Protein AF-A0A0X3P8J5-F1 (afdb_monomer_lite)

Secondary structure (DSSP, 8-state):
-EE-----GGGTTSS-TTSSSGGGS--SEEE---S-EETT-TT-TTGGGS-TTPPPPEE--S-TTT--HHHHTTS-HHHHTTEE-TTTTS-HHHHHHHHHHTT-HHHHTSPPP-SSTTT-SS-HHHHHTTTS----EEEE-TTT--EEEEES-GGGT-

InterPro domains:
  IPR014729 Rossmann-like alpha/beta/alpha sandwich fold [G3DSA:3.40.50.620] (12-130)
  IPR046884 tRNA-specific 2-thiouridylase MnmA-like, central domain [PF20259] (125-156)

Organism: Schistocephalus solidus (NCBI:txid70667)

Structure (mmCIF, N/CA/C/O backbone):
data_AF-A0A0X3P8J5-F1
#
_entry.id   AF-A0A0X3P8J5-F1
#
loop_
_atom_site.group_PDB
_atom_site.id
_atom_site.type_symbol
_atom_site.label_atom_id
_atom_site.label_alt_id
_atom_site.label_comp_id
_atom_site.label_asym_id
_atom_site.label_entity_id
_atom_site.label_seq_id
_atom_site.pdbx_PDB_ins_code
_atom_site.Cartn_x
_atom_site.Cartn_y
_atom_site.Cartn_z
_atom_site.occupancy
_atom_site.B_iso_or_equiv
_atom_site.auth_seq_id
_atom_site.auth_comp_id
_atom_site.auth_asym_id
_atom_site.auth_atom_id
_atom_site.pdbx_PDB_model_num
ATOM 1 N N . MET A 1 1 ? 0.939 -8.318 -10.910 1.00 46.59 1 MET A N 1
ATOM 2 C CA . MET A 1 1 ? 1.234 -9.080 -12.146 1.00 46.59 1 MET A CA 1
ATOM 3 C C . MET A 1 1 ? 2.576 -9.757 -11.948 1.00 46.59 1 MET A C 1
ATOM 5 O O . MET A 1 1 ? 3.470 -9.123 -11.399 1.00 46.59 1 MET A O 1
ATOM 9 N N . LEU A 1 2 ? 2.693 -11.029 -12.316 1.00 48.66 2 LEU A N 1
ATOM 10 C CA . LEU A 1 2 ? 3.964 -11.757 -12.292 1.00 48.66 2 LEU A CA 1
ATOM 11 C C . LEU A 1 2 ? 4.760 -11.357 -13.534 1.00 48.66 2 LEU A C 1
ATOM 13 O O . LEU A 1 2 ? 4.178 -11.268 -14.616 1.00 48.66 2 LEU A O 1
ATOM 17 N N . ALA A 1 3 ? 6.049 -11.072 -13.377 1.00 47.12 3 ALA A N 1
ATOM 18 C CA . ALA A 1 3 ? 6.913 -10.688 -14.483 1.00 47.12 3 ALA A CA 1
ATOM 19 C C . ALA A 1 3 ? 7.975 -11.773 -14.686 1.00 47.12 3 ALA A C 1
ATOM 21 O O . ALA A 1 3 ? 8.777 -12.037 -13.792 1.00 47.12 3 ALA A O 1
ATOM 22 N N . LYS A 1 4 ? 7.983 -12.387 -15.874 1.00 43.72 4 LYS A N 1
ATOM 23 C CA . LYS A 1 4 ? 9.156 -13.094 -16.392 1.00 43.72 4 LYS A CA 1
ATOM 24 C C . LYS A 1 4 ? 10.069 -12.043 -17.004 1.00 43.72 4 LYS A C 1
ATOM 26 O O . LYS A 1 4 ? 9.902 -11.667 -18.162 1.00 43.72 4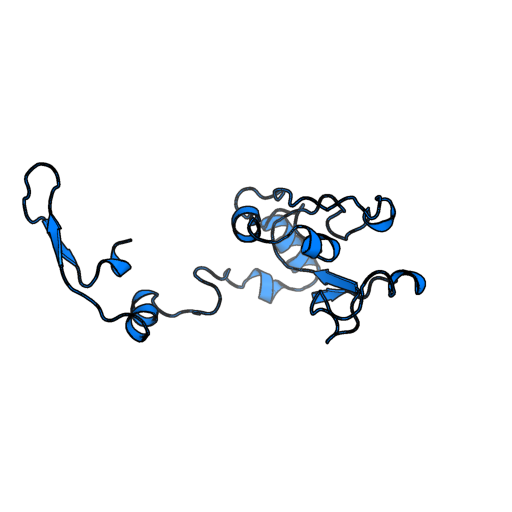 LYS A O 1
ATOM 31 N N . THR A 1 5 ? 10.976 -11.492 -16.215 1.00 43.75 5 THR A N 1
ATOM 32 C CA . THR A 1 5 ? 12.134 -10.800 -16.778 1.00 43.75 5 THR A CA 1
ATOM 33 C C . THR A 1 5 ? 13.095 -11.871 -17.270 1.00 43.75 5 THR A C 1
ATOM 35 O O . THR A 1 5 ? 13.254 -12.887 -16.612 1.00 43.75 5 THR A O 1
ATOM 38 N N . THR A 1 6 ? 13.714 -11.691 -18.436 1.00 42.75 6 THR A N 1
ATOM 39 C CA . THR A 1 6 ? 14.709 -12.627 -18.980 1.00 42.75 6 THR A CA 1
ATOM 40 C C . THR A 1 6 ? 15.948 -12.645 -18.080 1.00 42.75 6 THR A C 1
ATOM 42 O O . THR A 1 6 ? 16.961 -12.011 -18.374 1.00 42.75 6 T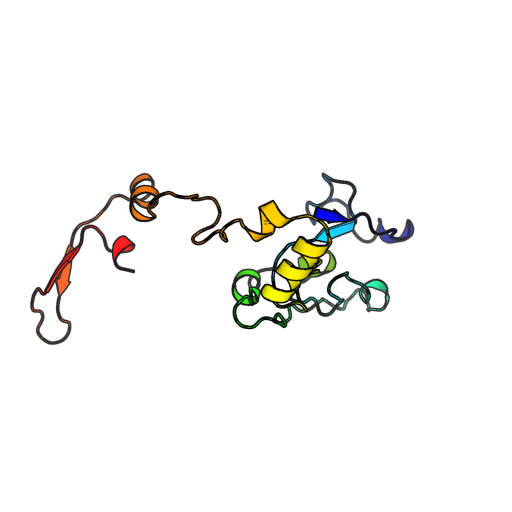HR A O 1
ATOM 45 N N . LEU A 1 7 ? 15.862 -13.305 -16.928 1.00 46.41 7 LEU A N 1
ATOM 46 C CA . LEU A 1 7 ? 17.006 -13.572 -16.083 1.00 46.41 7 LEU A CA 1
ATOM 47 C C . LEU A 1 7 ? 17.781 -14.734 -16.681 1.00 46.41 7 LEU A C 1
ATOM 49 O O . LEU A 1 7 ? 17.217 -15.713 -17.172 1.00 46.41 7 LEU A O 1
ATOM 53 N N . LYS A 1 8 ? 19.104 -14.589 -16.679 1.00 45.03 8 LYS A N 1
ATOM 54 C CA . LYS A 1 8 ? 20.006 -15.605 -17.206 1.00 45.03 8 LYS A CA 1
ATOM 55 C C . LYS A 1 8 ? 19.822 -16.928 -16.437 1.00 45.03 8 LYS A C 1
ATOM 57 O O . LYS A 1 8 ? 19.606 -16.880 -15.225 1.00 45.03 8 LYS A O 1
ATOM 62 N N . PRO A 1 9 ? 19.943 -18.097 -17.096 1.00 46.34 9 PRO A N 1
ATOM 63 C CA . PRO A 1 9 ? 19.710 -19.416 -16.488 1.00 46.34 9 PRO A CA 1
ATOM 64 C C . PRO A 1 9 ? 20.507 -19.672 -15.199 1.00 46.34 9 PRO A C 1
ATOM 66 O O . PRO A 1 9 ? 20.006 -20.304 -14.275 1.00 46.34 9 PRO A O 1
ATOM 69 N N . GLU A 1 10 ? 21.714 -19.118 -15.115 1.00 42.62 10 GLU A N 1
ATOM 70 C CA . GLU A 1 10 ? 22.617 -19.156 -13.956 1.00 42.62 10 GLU A CA 1
ATOM 71 C C . GLU A 1 10 ? 22.095 -18.454 -12.686 1.00 42.62 10 GLU A C 1
ATOM 73 O O . GLU A 1 10 ? 22.658 -18.633 -11.613 1.00 42.62 10 GLU A O 1
ATOM 78 N N . LEU A 1 11 ? 20.999 -17.691 -12.771 1.00 47.66 11 LEU A N 1
ATOM 79 C CA . LEU A 1 11 ? 20.390 -16.994 -11.630 1.00 47.66 11 LEU A CA 1
ATOM 80 C C . LEU A 1 11 ? 19.205 -17.749 -11.010 1.00 47.66 11 LEU A C 1
ATOM 82 O O . LEU A 1 11 ? 18.723 -17.349 -9.951 1.00 47.66 11 LEU A O 1
ATOM 86 N N . ARG A 1 12 ? 18.760 -18.857 -11.622 1.00 48.53 12 ARG A N 1
ATOM 87 C CA . ARG A 1 12 ? 17.724 -19.739 -11.052 1.00 48.53 12 ARG A CA 1
ATOM 88 C C . ARG A 1 12 ? 18.205 -20.497 -9.812 1.00 48.53 12 ARG A C 1
ATOM 90 O O . ARG A 1 12 ? 17.381 -20.883 -8.997 1.00 48.53 12 ARG A O 1
ATOM 97 N N . SER A 1 13 ? 19.516 -20.691 -9.654 1.00 40.12 13 SER A N 1
ATOM 98 C CA . SER A 1 13 ? 20.110 -21.447 -8.541 1.00 40.12 13 SER A CA 1
ATOM 99 C C . SER A 1 13 ? 20.365 -20.625 -7.275 1.00 40.12 13 SER A C 1
ATOM 101 O O . SER A 1 13 ? 20.637 -21.208 -6.231 1.00 40.12 13 SER A O 1
ATOM 103 N N . VAL A 1 14 ? 20.298 -19.289 -7.349 1.00 47.75 14 VAL A N 1
ATOM 104 C CA . VAL A 1 14 ? 20.517 -18.390 -6.193 1.00 47.75 14 VAL A CA 1
ATOM 105 C C . VAL A 1 14 ? 19.321 -18.421 -5.238 1.00 47.75 14 VAL A C 1
ATOM 107 O O . VAL A 1 14 ? 19.446 -18.219 -4.032 1.00 47.75 14 VAL A O 1
ATOM 110 N N . PHE A 1 15 ? 18.152 -18.772 -5.766 1.00 49.28 15 PHE A N 1
ATOM 111 C CA . PHE A 1 15 ? 17.016 -19.159 -4.959 1.00 49.28 15 PHE A CA 1
ATOM 112 C C . PHE A 1 15 ? 17.040 -20.678 -4.819 1.00 49.28 15 PHE A C 1
ATOM 114 O O . PHE A 1 15 ? 16.646 -21.395 -5.735 1.00 49.28 15 PHE A O 1
ATOM 121 N N . SER A 1 16 ? 17.454 -21.180 -3.649 1.00 41.78 16 SER A N 1
ATOM 122 C CA . SER A 1 16 ? 16.872 -22.435 -3.170 1.00 41.78 16 SER A CA 1
ATOM 123 C C . SER A 1 16 ? 15.362 -22.256 -3.300 1.00 41.78 16 SER A C 1
ATOM 125 O O . SER A 1 16 ? 14.768 -21.357 -2.691 1.00 41.78 16 SER A O 1
ATOM 127 N N . SER A 1 17 ? 14.795 -23.054 -4.192 1.00 47.16 17 SER A N 1
ATOM 128 C CA . SER A 1 17 ? 13.456 -22.992 -4.772 1.00 47.16 17 SER A CA 1
ATOM 129 C C . SER A 1 17 ? 12.307 -23.058 -3.755 1.00 47.16 17 SER A C 1
ATOM 131 O O . SER A 1 17 ? 11.143 -23.097 -4.134 1.00 47.16 17 SER A O 1
ATOM 133 N N . ASP A 1 18 ? 12.592 -23.016 -2.456 1.00 47.41 18 ASP A N 1
ATOM 134 C CA . ASP A 1 18 ? 11.629 -23.374 -1.420 1.00 47.41 18 ASP A CA 1
ATOM 135 C C . ASP A 1 18 ? 11.339 -22.226 -0.430 1.00 47.41 18 ASP A C 1
ATOM 137 O O . ASP A 1 18 ? 10.393 -22.312 0.348 1.00 47.41 18 ASP A O 1
ATOM 141 N N . SER A 1 19 ? 12.090 -21.111 -0.454 1.00 50.78 19 SER A N 1
ATOM 142 C CA . SER A 1 19 ? 12.050 -20.110 0.640 1.00 50.78 19 SER A CA 1
ATOM 143 C C . SER A 1 19 ? 11.202 -18.845 0.409 1.00 50.78 19 SER A C 1
ATOM 145 O O . SER A 1 19 ? 10.960 -18.096 1.360 1.00 50.78 19 SER A O 1
ATOM 147 N N . LEU A 1 20 ? 10.739 -18.582 -0.821 1.00 52.97 20 LEU A N 1
ATOM 148 C CA . LEU A 1 20 ? 10.066 -17.318 -1.191 1.00 52.97 20 LEU A CA 1
ATOM 149 C C . LEU A 1 20 ? 8.629 -17.478 -1.716 1.00 52.97 20 LEU A C 1
ATOM 151 O O . LEU A 1 20 ? 7.991 -16.477 -2.031 1.00 52.97 20 LEU A O 1
ATOM 155 N N . GLY A 1 21 ? 8.097 -18.702 -1.820 1.00 52.09 21 GLY A N 1
ATOM 156 C CA . GLY A 1 21 ? 6.697 -18.963 -2.207 1.00 52.09 21 GLY A CA 1
ATOM 157 C C . GLY A 1 21 ? 6.307 -18.588 -3.647 1.00 52.09 21 GLY A C 1
ATOM 158 O O . GLY A 1 21 ? 5.193 -18.881 -4.076 1.00 52.09 21 GLY A O 1
ATOM 159 N N . ILE A 1 22 ? 7.216 -17.985 -4.420 1.00 55.97 22 ILE A N 1
ATOM 160 C CA . ILE A 1 22 ? 7.015 -17.645 -5.837 1.00 55.97 22 ILE A CA 1
ATOM 161 C C . ILE A 1 22 ? 6.983 -18.910 -6.712 1.00 55.97 22 ILE A C 1
ATOM 163 O O . ILE A 1 22 ? 6.448 -18.883 -7.805 1.00 55.97 22 ILE A O 1
ATOM 167 N N . THR A 1 23 ? 7.438 -20.060 -6.221 1.00 51.28 23 THR A N 1
ATOM 168 C CA . THR A 1 23 ? 7.678 -21.268 -7.027 1.00 51.28 23 THR A CA 1
ATOM 169 C C . THR A 1 23 ? 6.451 -22.009 -7.541 1.00 51.28 23 THR A C 1
ATOM 171 O O . THR A 1 23 ? 6.584 -22.849 -8.427 1.00 51.28 23 THR A O 1
ATOM 174 N N . SER A 1 24 ? 5.247 -21.654 -7.083 1.00 59.25 24 SER A N 1
ATOM 175 C CA . SER A 1 24 ? 4.006 -22.133 -7.717 1.00 59.25 24 SER A CA 1
ATOM 176 C C . SER A 1 24 ? 3.770 -21.527 -9.108 1.00 59.25 24 SER A C 1
ATOM 178 O O . SER A 1 24 ? 2.976 -22.050 -9.889 1.00 59.25 24 SER A O 1
ATOM 180 N N . VAL A 1 25 ? 4.470 -20.439 -9.433 1.00 62.28 25 VAL A N 1
ATOM 181 C CA . VAL A 1 25 ? 4.394 -19.716 -10.699 1.00 62.28 25 VAL A CA 1
ATOM 182 C C . VAL A 1 25 ? 5.818 -19.450 -11.193 1.00 62.28 25 VAL A C 1
ATOM 184 O O . VAL A 1 25 ? 6.591 -18.798 -10.514 1.00 62.28 25 VAL A O 1
ATOM 187 N N . ASP A 1 26 ? 6.198 -19.964 -12.367 1.00 79.31 26 ASP A N 1
ATOM 188 C CA . ASP A 1 26 ? 7.541 -19.782 -12.962 1.00 79.31 26 ASP A CA 1
ATOM 189 C C . ASP A 1 26 ? 7.814 -18.290 -13.249 1.00 79.31 26 ASP A C 1
ATOM 191 O O . ASP A 1 26 ? 7.561 -17.795 -14.345 1.00 79.31 26 ASP A O 1
ATOM 195 N N . ALA A 1 27 ? 8.235 -17.541 -12.233 1.00 80.12 27 ALA A N 1
ATOM 196 C CA . ALA A 1 27 ? 8.431 -16.101 -12.253 1.00 80.12 27 ALA A CA 1
ATOM 197 C C . ALA A 1 27 ? 9.620 -15.722 -11.369 1.00 80.12 27 ALA A C 1
ATOM 199 O O . ALA A 1 27 ? 9.865 -16.331 -10.332 1.00 80.12 27 ALA A O 1
ATOM 200 N N . ASP A 1 28 ? 10.321 -14.666 -11.766 1.00 83.00 28 ASP A N 1
ATOM 201 C CA . ASP A 1 28 ? 11.525 -14.198 -11.078 1.00 83.00 28 ASP A CA 1
ATOM 202 C C . ASP A 1 28 ? 11.259 -13.011 -10.141 1.00 83.00 28 ASP A C 1
ATOM 204 O O . ASP A 1 28 ? 12.041 -12.706 -9.238 1.00 83.00 28 ASP A O 1
ATOM 208 N N . ALA A 1 29 ? 10.156 -12.303 -10.386 1.00 88.75 29 ALA A N 1
ATOM 209 C CA . ALA A 1 29 ? 9.743 -11.131 -9.636 1.00 88.75 29 ALA A CA 1
ATOM 210 C C . ALA A 1 29 ? 8.223 -10.944 -9.694 1.00 88.75 29 ALA A C 1
ATOM 212 O O . ALA A 1 29 ? 7.528 -11.424 -10.599 1.00 88.75 29 ALA A O 1
ATOM 213 N N . PHE A 1 30 ? 7.703 -10.175 -8.743 1.00 90.62 30 PHE A N 1
ATOM 214 C CA . PHE A 1 30 ? 6.310 -9.755 -8.726 1.00 90.62 30 PHE A CA 1
ATOM 215 C C . PHE A 1 30 ? 6.204 -8.232 -8.745 1.00 90.62 30 PHE A C 1
ATOM 217 O O . PHE A 1 30 ? 6.948 -7.520 -8.073 1.00 90.62 30 PHE A O 1
ATOM 224 N N . ALA A 1 31 ? 5.233 -7.726 -9.501 1.00 93.94 31 ALA A N 1
ATOM 225 C CA . ALA A 1 31 ? 4.904 -6.310 -9.540 1.00 93.94 31 ALA A CA 1
ATOM 226 C C . ALA A 1 31 ? 3.596 -6.035 -8.803 1.00 93.94 31 ALA A C 1
ATOM 228 O O . ALA A 1 31 ? 2.572 -6.694 -9.043 1.00 93.94 31 ALA A O 1
ATOM 229 N N . THR A 1 32 ? 3.627 -5.013 -7.950 1.00 94.19 32 THR A N 1
ATOM 230 C CA . THR A 1 32 ? 2.455 -4.520 -7.222 1.00 94.19 32 THR A CA 1
ATOM 231 C C . THR A 1 32 ? 2.123 -3.087 -7.626 1.00 94.19 32 THR A C 1
ATOM 233 O O . THR A 1 32 ? 2.977 -2.347 -8.107 1.00 94.19 32 THR A O 1
ATOM 236 N N . GLY A 1 33 ? 0.870 -2.685 -7.415 1.00 94.00 33 GLY A N 1
ATOM 237 C CA . GLY A 1 33 ? 0.433 -1.302 -7.609 1.00 94.00 33 GLY A CA 1
ATOM 238 C C . GLY A 1 33 ? 0.748 -0.386 -6.426 1.00 94.00 33 GLY A C 1
ATOM 239 O O . GLY A 1 33 ? 0.111 0.659 -6.320 1.00 94.00 33 GLY A O 1
ATOM 240 N N . HIS A 1 34 ? 1.646 -0.790 -5.517 1.00 95.94 34 HIS A N 1
ATOM 241 C CA . HIS A 1 34 ? 1.964 0.021 -4.351 1.00 95.94 34 HIS A CA 1
ATOM 242 C C . HIS A 1 34 ? 2.749 1.271 -4.745 1.00 95.94 34 HIS A C 1
ATOM 244 O O . HIS A 1 34 ? 3.712 1.213 -5.513 1.00 95.94 34 HIS A O 1
ATOM 250 N N . TYR A 1 35 ? 2.357 2.395 -4.159 1.00 97.19 35 TYR A N 1
ATOM 251 C CA . TYR A 1 35 ? 3.093 3.650 -4.204 1.00 97.19 35 TYR A CA 1
ATOM 252 C C . TYR A 1 35 ? 4.225 3.583 -3.176 1.00 97.19 35 TYR A C 1
ATOM 254 O O . TYR A 1 35 ? 4.107 4.033 -2.039 1.00 97.19 35 TYR A O 1
ATOM 262 N N . ALA A 1 36 ? 5.319 2.959 -3.591 1.00 98.06 36 ALA A N 1
ATOM 263 C CA . ALA A 1 36 ? 6.580 2.854 -2.870 1.00 98.06 36 ALA A CA 1
ATOM 264 C C . ALA A 1 36 ? 7.715 2.714 -3.888 1.00 98.06 36 ALA A C 1
ATOM 266 O O . ALA A 1 36 ? 7.467 2.475 -5.067 1.00 98.06 36 ALA A O 1
ATOM 267 N N . GLN A 1 37 ? 8.959 2.868 -3.460 1.00 98.12 37 GLN A N 1
ATOM 268 C CA . GLN A 1 37 ? 10.131 2.706 -4.313 1.00 98.12 37 GLN A CA 1
ATOM 269 C C . GLN A 1 37 ? 11.075 1.650 -3.739 1.00 98.12 37 GLN A C 1
ATOM 271 O O . GLN A 1 37 ? 11.092 1.385 -2.539 1.00 98.12 37 GLN A O 1
ATOM 276 N N . ASN A 1 38 ? 11.868 1.046 -4.617 1.00 97.44 38 ASN A N 1
ATOM 277 C CA . ASN A 1 38 ? 12.875 0.053 -4.255 1.00 97.44 38 ASN A CA 1
ATOM 278 C C . ASN A 1 38 ? 14.267 0.614 -4.575 1.00 97.44 38 ASN A C 1
ATOM 280 O O . ASN A 1 38 ? 14.487 1.134 -5.676 1.00 97.44 38 ASN A O 1
ATOM 284 N N . SER A 1 39 ? 15.220 0.525 -3.642 1.00 96.62 39 SER A N 1
ATOM 285 C CA . SER A 1 39 ? 16.586 1.024 -3.871 1.00 96.62 39 SER A CA 1
ATOM 286 C C . SER A 1 39 ? 17.317 0.292 -5.005 1.00 96.62 39 SER A C 1
ATOM 288 O O . SER A 1 39 ? 18.159 0.897 -5.677 1.00 96.62 39 SER A O 1
ATOM 290 N N . PHE A 1 40 ? 16.937 -0.951 -5.313 1.00 95.69 40 PHE A N 1
ATOM 291 C CA . PHE A 1 40 ? 17.415 -1.695 -6.486 1.00 95.69 40 PHE A CA 1
ATOM 292 C C . PHE A 1 40 ? 16.720 -1.294 -7.789 1.00 95.69 40 PHE A C 1
ATOM 294 O O . PHE A 1 40 ? 17.095 -1.769 -8.859 1.00 95.69 40 PHE A O 1
ATOM 301 N N . GLY A 1 41 ? 15.761 -0.374 -7.725 1.00 96.19 41 GLY A N 1
ATOM 302 C CA . GLY A 1 41 ? 15.021 0.120 -8.873 1.00 96.19 41 GLY A CA 1
ATOM 303 C C . GLY A 1 41 ? 13.578 -0.352 -8.889 1.00 96.19 41 GLY A C 1
ATOM 304 O O . GLY A 1 41 ? 13.262 -1.443 -8.420 1.00 96.19 41 GLY A O 1
ATOM 305 N N . ASN A 1 42 ? 12.687 0.467 -9.448 1.00 95.69 42 ASN A N 1
ATOM 306 C CA . ASN A 1 42 ? 11.253 0.157 -9.485 1.00 95.69 42 ASN A CA 1
ATOM 307 C C . ASN A 1 42 ? 10.935 -1.041 -10.387 1.00 95.69 42 ASN A C 1
ATOM 309 O O . ASN A 1 42 ? 9.883 -1.659 -10.218 1.00 95.69 42 ASN A O 1
ATOM 313 N N . PHE A 1 43 ? 11.861 -1.383 -11.288 1.00 95.12 43 PHE A N 1
ATOM 314 C CA . PHE A 1 43 ? 11.845 -2.583 -12.112 1.00 95.12 43 PHE A CA 1
ATOM 315 C C . PHE A 1 43 ? 13.051 -3.493 -11.820 1.00 95.12 43 PHE A C 1
ATOM 317 O O . PHE A 1 43 ? 13.412 -4.324 -12.650 1.00 95.12 43 PHE A O 1
ATOM 324 N N . LEU A 1 44 ? 13.668 -3.351 -10.639 1.00 93.75 44 LEU A N 1
ATOM 325 C CA . LEU A 1 44 ? 14.852 -4.101 -10.198 1.00 93.75 44 LEU A CA 1
ATOM 326 C C . LEU A 1 44 ? 16.073 -3.937 -11.120 1.00 93.75 44 LEU A C 1
ATOM 328 O O . LEU A 1 44 ? 16.962 -4.789 -11.143 1.00 93.75 44 LEU A O 1
ATOM 332 N N . GLU A 1 45 ? 16.148 -2.829 -11.860 1.00 92.62 45 GLU A N 1
ATOM 333 C CA . GLU A 1 45 ? 17.161 -2.603 -12.891 1.00 92.62 45 GLU A CA 1
ATOM 334 C C . GLU A 1 45 ? 18.608 -2.572 -12.360 1.00 92.62 45 GLU A C 1
ATOM 336 O O . GLU A 1 45 ? 19.543 -2.853 -13.103 1.00 92.62 45 GLU A O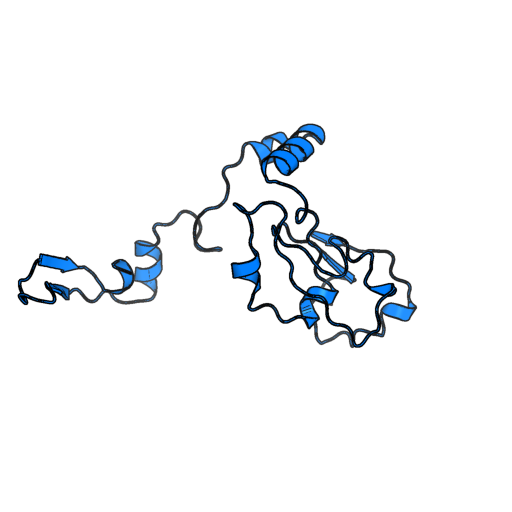 1
ATOM 341 N N . ARG A 1 46 ? 18.810 -2.284 -11.066 1.00 90.94 46 ARG A N 1
ATOM 342 C CA . ARG A 1 46 ? 20.132 -2.281 -10.413 1.00 90.94 46 ARG A CA 1
ATOM 343 C C . ARG A 1 46 ? 20.440 -3.568 -9.654 1.00 90.94 46 ARG A C 1
ATOM 345 O O . ARG A 1 46 ? 21.562 -3.709 -9.179 1.00 90.94 46 ARG A O 1
ATOM 352 N N . ARG A 1 47 ? 19.505 -4.516 -9.546 1.00 87.12 47 ARG A N 1
ATOM 353 C CA . ARG A 1 47 ? 19.666 -5.721 -8.711 1.00 87.12 47 ARG A CA 1
ATOM 354 C C . ARG A 1 47 ? 20.913 -6.532 -9.071 1.00 87.12 47 ARG A C 1
ATOM 356 O O . ARG A 1 47 ? 21.637 -6.948 -8.182 1.00 87.12 47 ARG A O 1
ATOM 363 N N . LEU A 1 48 ? 21.184 -6.721 -10.364 1.00 85.44 48 LEU A N 1
ATOM 364 C CA . LEU A 1 48 ? 22.319 -7.531 -10.838 1.00 85.44 48 LEU A CA 1
ATOM 365 C C . LEU A 1 48 ? 23.679 -6.833 -10.706 1.00 85.44 48 LEU A C 1
ATOM 367 O O . LEU A 1 48 ? 24.710 -7.491 -10.751 1.00 85.44 48 LEU A O 1
ATOM 371 N N . SER A 1 49 ? 23.688 -5.507 -10.561 1.00 88.31 49 SER A N 1
ATOM 372 C CA . SER A 1 49 ? 24.916 -4.722 -10.360 1.00 88.31 49 SER A CA 1
ATOM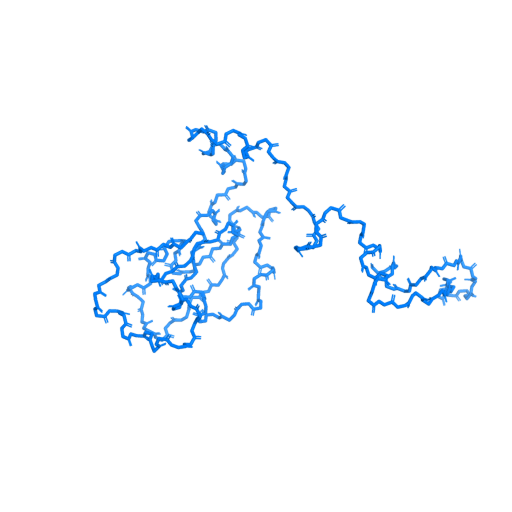 373 C C . SER A 1 49 ? 25.339 -4.610 -8.893 1.00 88.31 49 SER A C 1
ATOM 375 O O . SER A 1 49 ? 26.316 -3.931 -8.590 1.00 88.31 49 SER A O 1
ATOM 377 N N . ARG A 1 50 ? 24.574 -5.211 -7.976 1.00 85.12 50 ARG A N 1
ATOM 378 C CA . ARG A 1 50 ? 24.750 -5.074 -6.530 1.00 85.12 50 ARG A CA 1
ATOM 379 C C . ARG A 1 50 ? 25.406 -6.334 -5.962 1.00 85.12 50 ARG A C 1
ATOM 381 O O . ARG A 1 50 ? 25.155 -7.418 -6.490 1.00 85.12 50 ARG A O 1
ATOM 388 N N . PRO A 1 51 ? 26.229 -6.219 -4.907 1.00 88.31 51 PRO A N 1
ATOM 389 C CA . PRO A 1 51 ? 26.717 -7.384 -4.180 1.00 88.31 51 PRO A CA 1
ATOM 390 C C . PRO A 1 51 ? 25.544 -8.224 -3.674 1.00 88.31 51 PRO A C 1
ATOM 392 O O . PRO A 1 51 ? 24.538 -7.677 -3.231 1.00 88.31 51 PRO A O 1
ATOM 395 N N . GLU A 1 52 ? 25.692 -9.545 -3.676 1.00 80.88 52 GLU A N 1
ATOM 396 C CA . GLU A 1 52 ? 24.653 -10.471 -3.199 1.00 80.88 52 GLU A CA 1
ATOM 397 C C . GLU A 1 52 ? 24.299 -10.259 -1.714 1.00 80.88 52 GLU A C 1
ATOM 399 O O . GLU A 1 52 ? 23.174 -10.507 -1.287 1.00 80.88 52 GLU A O 1
ATOM 404 N N . SER A 1 53 ? 25.245 -9.736 -0.929 1.00 87.06 53 SER A N 1
ATOM 405 C CA . SER A 1 53 ? 25.043 -9.371 0.475 1.00 87.06 53 SER A CA 1
ATOM 406 C C . SER A 1 53 ? 24.256 -8.071 0.677 1.00 87.06 53 SER A C 1
ATOM 408 O O . SER A 1 53 ? 23.791 -7.813 1.789 1.00 87.06 53 SER A O 1
ATOM 410 N N . GLU A 1 54 ? 24.107 -7.236 -0.357 1.00 92.06 54 GLU A N 1
ATOM 411 C CA . GLU A 1 54 ? 23.376 -5.976 -0.251 1.00 92.06 54 GLU A CA 1
ATOM 412 C C . GLU A 1 54 ? 21.867 -6.245 -0.282 1.00 92.06 54 GLU A C 1
ATOM 414 O O . GLU A 1 54 ? 21.339 -6.885 -1.190 1.00 92.06 54 GLU A O 1
ATOM 419 N N . MET A 1 55 ? 21.153 -5.727 0.717 1.00 92.88 55 MET A N 1
ATOM 420 C CA . MET A 1 55 ? 19.699 -5.835 0.788 1.00 92.88 55 MET A CA 1
ATOM 421 C C . MET A 1 55 ? 19.046 -4.548 0.272 1.00 92.88 55 MET A C 1
ATOM 423 O O . MET A 1 55 ? 19.477 -3.451 0.637 1.00 92.88 55 MET A O 1
ATOM 427 N N . PRO A 1 56 ? 17.982 -4.648 -0.541 1.00 95.38 56 PRO A N 1
ATOM 428 C CA . PRO A 1 56 ? 17.252 -3.477 -0.995 1.00 95.38 56 PRO A CA 1
ATOM 429 C C . PRO A 1 56 ? 16.535 -2.778 0.162 1.00 95.38 56 PRO A C 1
ATOM 431 O O . PRO A 1 56 ? 16.045 -3.406 1.103 1.00 95.38 56 PRO A O 1
ATOM 434 N N . LEU A 1 57 ? 16.426 -1.459 0.041 1.00 96.81 57 LEU A N 1
ATOM 435 C CA . LEU A 1 57 ? 15.695 -0.597 0.958 1.00 96.81 57 LEU A CA 1
ATOM 436 C C . LEU A 1 57 ? 14.330 -0.251 0.366 1.00 96.81 57 LEU A C 1
ATOM 438 O O . LEU A 1 57 ? 14.204 0.009 -0.837 1.00 96.81 57 LEU A O 1
ATOM 442 N N . LEU A 1 58 ? 13.328 -0.188 1.241 1.00 98.12 58 LEU A N 1
ATOM 443 C CA . LEU A 1 58 ? 12.032 0.403 0.939 1.00 98.12 58 LEU A CA 1
ATOM 444 C C . LEU A 1 58 ? 12.156 1.928 1.002 1.00 98.12 58 LEU A C 1
ATOM 446 O O . LEU A 1 58 ? 12.557 2.491 2.019 1.00 98.12 58 LEU A O 1
ATOM 450 N N . LEU A 1 59 ? 11.807 2.595 -0.090 1.00 98.06 59 LEU A N 1
ATOM 451 C CA . LEU A 1 59 ? 11.904 4.041 -0.244 1.00 98.06 59 LEU A CA 1
ATOM 452 C C . LEU A 1 59 ? 10.508 4.647 -0.424 1.00 98.06 59 LEU A C 1
ATOM 454 O O . LEU A 1 59 ? 9.607 4.004 -0.969 1.00 98.06 59 LEU A O 1
ATOM 458 N N . ARG A 1 60 ? 10.338 5.900 0.012 1.00 98.12 60 ARG A N 1
ATOM 459 C CA . ARG A 1 60 ? 9.083 6.653 -0.143 1.00 98.12 60 ARG A CA 1
ATOM 460 C C . ARG A 1 60 ? 8.693 6.833 -1.608 1.00 98.12 60 ARG A C 1
ATOM 462 O O . ARG A 1 60 ? 9.551 6.899 -2.490 1.00 98.12 60 ARG A O 1
ATOM 469 N N . SER A 1 61 ? 7.395 6.913 -1.871 1.00 97.56 61 SER A N 1
ATOM 470 C CA . SER A 1 61 ? 6.852 7.251 -3.182 1.00 97.56 61 SER A CA 1
ATOM 471 C C . SER A 1 61 ? 7.144 8.705 -3.550 1.00 97.56 61 SER A C 1
ATOM 473 O O . SER A 1 61 ? 7.313 9.562 -2.686 1.00 97.56 61 SER A O 1
ATOM 475 N N . ALA A 1 62 ? 7.154 8.992 -4.851 1.00 97.19 62 ALA A N 1
ATOM 476 C CA . ALA A 1 62 ? 7.089 10.362 -5.350 1.00 97.19 62 ALA A CA 1
ATOM 477 C C . ALA A 1 62 ? 5.730 11.039 -5.072 1.00 97.19 62 ALA A C 1
ATOM 479 O O . ALA A 1 62 ? 5.645 12.263 -5.121 1.00 97.19 62 ALA A O 1
ATOM 480 N N . ASP A 1 63 ? 4.676 10.265 -4.789 1.00 97.12 63 ASP A N 1
ATOM 481 C CA . ASP A 1 63 ? 3.368 10.776 -4.380 1.00 97.12 63 ASP A CA 1
ATOM 482 C C . ASP A 1 63 ? 3.229 10.712 -2.849 1.00 97.12 63 ASP A C 1
ATOM 484 O O . ASP A 1 63 ? 2.952 9.638 -2.312 1.00 97.12 63 ASP A O 1
ATOM 488 N N . PRO A 1 64 ? 3.396 11.828 -2.117 1.00 95.19 64 PRO A N 1
ATOM 489 C CA . PRO A 1 64 ? 3.322 11.814 -0.658 1.00 95.19 64 PRO A CA 1
ATOM 490 C C . PRO A 1 64 ? 1.909 11.527 -0.132 1.00 95.19 64 PRO A C 1
ATOM 492 O O . PRO A 1 64 ? 1.765 11.047 0.987 1.00 95.19 64 PRO A O 1
ATOM 495 N N . VAL A 1 65 ? 0.863 11.798 -0.922 1.00 94.38 65 VAL A N 1
ATOM 496 C CA . VAL A 1 65 ? -0.535 11.548 -0.530 1.00 94.38 65 VAL A CA 1
ATOM 497 C C . VAL A 1 65 ? -0.878 10.069 -0.672 1.00 94.38 65 VAL A C 1
ATOM 499 O O . VAL A 1 65 ? -1.711 9.543 0.066 1.00 94.38 65 VAL A O 1
ATOM 502 N N . LYS A 1 66 ? -0.258 9.394 -1.642 1.00 94.88 66 LYS A N 1
ATOM 503 C CA . LYS A 1 66 ? -0.459 7.965 -1.887 1.00 94.88 66 LYS A CA 1
ATOM 504 C C . LYS A 1 66 ? 0.641 7.083 -1.323 1.00 94.88 66 LYS A C 1
ATOM 506 O O . LYS A 1 66 ? 0.532 5.879 -1.505 1.00 94.88 66 LYS A O 1
ATOM 511 N N . ASP A 1 67 ? 1.644 7.630 -0.643 1.00 96.69 67 ASP A N 1
ATOM 512 C CA . ASP A 1 67 ? 2.748 6.852 -0.086 1.00 96.69 67 ASP A CA 1
ATOM 513 C C . ASP A 1 67 ? 2.240 5.688 0.783 1.00 96.69 67 ASP A C 1
ATOM 515 O O . ASP A 1 67 ? 1.504 5.864 1.755 1.00 96.69 67 ASP A O 1
ATOM 519 N N . GLN A 1 68 ? 2.628 4.473 0.402 1.00 95.75 68 GLN A N 1
ATOM 520 C CA . GLN A 1 68 ? 2.229 3.230 1.059 1.00 95.75 68 GLN A CA 1
ATOM 521 C C . GLN A 1 68 ? 3.389 2.562 1.802 1.00 95.75 68 GLN A C 1
ATOM 523 O O . GLN A 1 68 ? 3.275 1.401 2.197 1.00 95.75 68 GLN A O 1
ATOM 528 N N . THR A 1 69 ? 4.498 3.270 2.040 1.00 96.56 69 THR A N 1
ATOM 529 C CA . THR A 1 69 ? 5.651 2.699 2.750 1.00 96.56 69 THR A CA 1
ATOM 530 C C . THR A 1 69 ? 5.335 2.341 4.193 1.00 96.56 69 THR A C 1
ATOM 532 O O . THR A 1 69 ? 5.872 1.360 4.696 1.00 96.56 69 THR A O 1
ATOM 535 N N . PHE A 1 70 ? 4.399 3.053 4.828 1.00 95.56 70 PHE A N 1
ATOM 536 C CA . PHE A 1 70 ? 3.897 2.692 6.154 1.00 95.56 70 PHE A CA 1
ATOM 537 C C . PHE A 1 70 ? 3.302 1.278 6.175 1.00 95.56 70 PHE A C 1
ATOM 539 O O . PHE A 1 70 ? 3.650 0.476 7.034 1.00 95.56 70 PHE A O 1
ATOM 546 N N . TRP A 1 71 ? 2.471 0.924 5.192 1.00 92.62 71 TRP A N 1
ATOM 547 C CA . TRP A 1 71 ? 1.874 -0.416 5.113 1.00 92.62 71 TRP A CA 1
ATOM 548 C C . TRP A 1 71 ? 2.900 -1.510 4.814 1.00 92.62 71 TRP A C 1
ATOM 550 O O . TRP A 1 71 ? 2.704 -2.663 5.182 1.00 92.62 71 TRP A O 1
ATOM 560 N N . LEU A 1 72 ? 3.997 -1.146 4.151 1.00 95.06 72 LEU A N 1
ATOM 561 C CA . LEU A 1 72 ? 5.059 -2.063 3.752 1.00 95.06 72 LEU A CA 1
ATOM 562 C C . LEU A 1 72 ? 6.220 -2.116 4.760 1.00 95.06 72 LEU A C 1
ATOM 564 O O . LEU A 1 72 ? 7.167 -2.865 4.537 1.00 95.06 72 LEU A O 1
ATOM 568 N N . CYS A 1 73 ? 6.178 -1.361 5.863 1.00 94.12 73 CYS A N 1
ATOM 569 C CA . CYS A 1 73 ? 7.328 -1.234 6.766 1.00 94.12 73 CYS A CA 1
ATOM 570 C C . CYS A 1 73 ? 7.692 -2.536 7.500 1.00 94.12 73 CYS A C 1
ATOM 572 O O . CYS A 1 73 ? 8.832 -2.703 7.923 1.00 94.12 73 CYS A O 1
ATOM 574 N N . THR A 1 74 ? 6.751 -3.476 7.616 1.00 92.88 74 THR A N 1
ATOM 575 C CA . THR A 1 74 ? 6.966 -4.800 8.220 1.00 92.88 74 THR A CA 1
ATOM 576 C C . THR A 1 74 ? 7.489 -5.839 7.224 1.00 92.88 74 THR A C 1
ATOM 578 O O . THR A 1 74 ? 7.818 -6.961 7.615 1.00 92.88 74 THR A O 1
ATOM 581 N N . VAL A 1 75 ? 7.581 -5.497 5.934 1.00 92.25 75 VAL A N 1
ATOM 582 C CA . VAL A 1 75 ? 8.085 -6.406 4.901 1.00 92.25 75 VAL A CA 1
ATOM 583 C C . VAL A 1 75 ? 9.587 -6.597 5.086 1.00 92.25 75 VAL A C 1
ATOM 585 O O . VAL A 1 75 ? 10.369 -5.653 5.003 1.00 92.25 75 VAL A O 1
ATOM 588 N N . ALA A 1 76 ? 10.009 -7.846 5.292 1.00 91.25 76 ALA A N 1
ATOM 589 C CA . ALA A 1 76 ? 11.427 -8.167 5.403 1.00 91.25 76 ALA A CA 1
ATOM 590 C C . ALA A 1 76 ? 12.177 -7.847 4.097 1.00 91.25 76 ALA A C 1
ATOM 592 O O . ALA A 1 76 ? 11.725 -8.208 3.007 1.00 91.25 76 ALA A O 1
ATOM 593 N N . ALA A 1 77 ? 13.368 -7.251 4.211 1.00 90.69 77 ALA A N 1
ATOM 594 C CA . ALA A 1 77 ? 14.161 -6.783 3.069 1.00 90.69 77 ALA A CA 1
ATOM 595 C C . ALA A 1 77 ? 14.475 -7.879 2.030 1.00 90.69 77 ALA A C 1
ATOM 597 O O . ALA A 1 77 ? 14.536 -7.602 0.835 1.00 90.69 77 ALA A O 1
ATOM 598 N N . LYS A 1 78 ? 14.574 -9.148 2.454 1.00 88.94 78 LYS A N 1
ATOM 599 C CA . LYS A 1 78 ? 14.740 -10.295 1.544 1.00 88.94 78 LYS A CA 1
ATOM 600 C C . LYS A 1 78 ? 13.627 -10.404 0.491 1.00 88.94 78 LYS A C 1
ATOM 602 O O . LYS A 1 78 ? 13.902 -10.757 -0.649 1.00 88.94 78 LYS A O 1
ATOM 607 N N . TYR A 1 79 ? 12.386 -10.052 0.837 1.00 90.19 79 TYR A N 1
ATOM 608 C CA . TYR A 1 79 ? 11.260 -10.088 -0.102 1.00 90.19 79 TYR A CA 1
ATOM 609 C C . TYR A 1 79 ? 11.285 -8.907 -1.075 1.00 90.19 79 TYR A C 1
ATOM 611 O O . TYR A 1 79 ? 10.779 -9.007 -2.189 1.00 90.19 79 TYR A O 1
ATOM 619 N N . LEU A 1 80 ? 11.922 -7.797 -0.695 1.00 93.31 80 LEU A N 1
ATOM 620 C CA . LEU A 1 80 ? 12.078 -6.641 -1.574 1.00 93.31 80 LEU A CA 1
ATOM 621 C C . LEU A 1 80 ? 13.041 -6.926 -2.741 1.00 93.31 80 LEU A C 1
ATOM 623 O O . LEU A 1 80 ? 12.982 -6.234 -3.753 1.00 93.31 80 LEU A O 1
ATOM 627 N N . GLN A 1 81 ? 13.878 -7.970 -2.669 1.00 91.56 81 GLN A N 1
ATOM 628 C CA . GLN A 1 81 ? 14.776 -8.357 -3.769 1.00 91.56 81 GLN A CA 1
ATOM 629 C C . GLN A 1 81 ? 14.040 -8.767 -5.051 1.00 91.56 81 GLN A C 1
ATOM 631 O O . GLN A 1 81 ? 14.592 -8.628 -6.141 1.00 91.56 81 GLN A O 1
ATOM 636 N N . CYS A 1 82 ? 12.802 -9.248 -4.925 1.00 90.38 82 CYS A N 1
ATOM 637 C CA . CYS A 1 82 ? 11.950 -9.676 -6.036 1.00 90.38 82 CYS A CA 1
ATOM 638 C C . CYS A 1 82 ? 10.674 -8.820 -6.176 1.00 90.38 82 CYS A C 1
ATOM 640 O O . CYS A 1 82 ? 9.795 -9.153 -6.971 1.00 90.38 82 CYS A O 1
ATOM 642 N N . ALA A 1 83 ? 10.578 -7.699 -5.447 1.00 94.00 83 ALA A N 1
ATOM 643 C CA . ALA A 1 83 ? 9.416 -6.812 -5.459 1.00 94.00 83 ALA A CA 1
ATOM 644 C C . ALA A 1 83 ? 9.627 -5.594 -6.372 1.00 94.00 83 ALA A C 1
ATOM 646 O O . ALA A 1 83 ? 10.488 -4.744 -6.125 1.00 94.00 83 ALA A O 1
ATOM 647 N N . MET A 1 84 ? 8.788 -5.474 -7.399 1.00 96.81 84 MET A N 1
ATOM 648 C CA . MET A 1 84 ? 8.731 -4.325 -8.303 1.00 96.81 84 MET A CA 1
ATOM 649 C C . MET A 1 84 ? 7.607 -3.365 -7.887 1.00 96.81 84 MET A C 1
ATOM 651 O O . MET A 1 84 ? 6.479 -3.787 -7.591 1.00 96.81 84 MET A O 1
ATOM 655 N N . PHE A 1 85 ? 7.892 -2.061 -7.963 1.00 97.31 85 PHE A N 1
ATOM 656 C CA . PHE A 1 85 ? 6.935 -0.976 -7.707 1.00 97.31 85 PHE A CA 1
ATOM 657 C C . PHE A 1 85 ? 6.867 -0.006 -8.902 1.00 97.31 85 PHE A C 1
ATOM 659 O O . PHE A 1 85 ? 7.364 1.121 -8.821 1.00 97.31 85 PHE A O 1
ATOM 666 N N . PRO A 1 86 ? 6.262 -0.409 -10.038 1.00 97.19 86 PRO A N 1
ATOM 667 C CA . PRO A 1 86 ? 6.300 0.363 -11.286 1.00 97.19 86 PRO A CA 1
ATOM 668 C C . PRO A 1 86 ? 5.766 1.796 -11.162 1.00 97.19 86 PRO A C 1
ATOM 670 O O . PRO A 1 86 ? 6.264 2.708 -11.816 1.00 97.19 86 PRO A O 1
ATOM 673 N N . VAL A 1 87 ? 4.776 2.007 -10.290 1.00 96.81 87 VAL A N 1
ATOM 674 C CA . VAL A 1 87 ? 4.140 3.315 -10.069 1.00 96.81 87 VAL A CA 1
ATOM 675 C C . VAL A 1 87 ? 4.849 4.171 -9.018 1.00 96.81 87 VAL A C 1
ATOM 677 O O . VAL A 1 87 ? 4.442 5.302 -8.786 1.00 96.81 87 VAL A O 1
ATOM 680 N N . GLY A 1 88 ? 5.929 3.682 -8.401 1.00 96.69 88 GLY A N 1
ATOM 681 C CA . GLY A 1 88 ? 6.582 4.325 -7.257 1.00 96.69 88 GLY A CA 1
ATOM 682 C C . GLY A 1 88 ? 7.059 5.761 -7.481 1.00 96.69 88 GLY A C 1
ATOM 683 O O . GLY A 1 88 ? 7.085 6.554 -6.540 1.00 96.69 88 GLY A O 1
ATOM 684 N N . LYS A 1 89 ? 7.418 6.092 -8.728 1.00 97.50 89 LYS A N 1
ATOM 685 C CA . LYS A 1 89 ? 7.887 7.422 -9.164 1.00 97.50 89 LYS A CA 1
ATOM 686 C C . LYS A 1 89 ? 6.786 8.315 -9.737 1.00 97.50 89 LYS A C 1
ATOM 688 O O . LYS A 1 89 ? 7.071 9.435 -10.146 1.00 97.50 89 LYS A O 1
ATOM 693 N N . LEU A 1 90 ? 5.557 7.819 -9.817 1.00 97.38 90 LEU A N 1
ATOM 694 C CA . LEU A 1 90 ? 4.452 8.510 -10.465 1.00 97.38 90 LEU A CA 1
ATOM 695 C C . LEU A 1 90 ? 3.462 9.004 -9.419 1.00 97.38 90 LEU A C 1
ATOM 697 O O . LEU A 1 90 ? 3.220 8.340 -8.413 1.00 97.38 90 LEU A O 1
ATOM 701 N N . THR A 1 91 ? 2.836 10.141 -9.698 1.00 97.12 91 THR A N 1
ATOM 702 C CA . THR A 1 91 ? 1.674 10.591 -8.934 1.00 97.12 91 THR A CA 1
ATOM 703 C C . THR A 1 91 ? 0.409 9.910 -9.432 1.00 97.12 91 THR A C 1
ATOM 705 O O . THR A 1 91 ? 0.322 9.464 -10.582 1.00 97.12 91 THR A O 1
ATOM 708 N N . LYS A 1 92 ? -0.615 9.816 -8.580 1.00 94.12 92 LYS A N 1
ATOM 709 C CA . LYS A 1 92 ? -1.897 9.215 -8.968 1.00 94.12 92 LYS A CA 1
ATOM 710 C C . LYS A 1 92 ? -2.527 9.850 -10.212 1.00 94.12 92 LYS A C 1
ATOM 712 O O . LYS A 1 92 ? -3.015 9.080 -11.044 1.00 94.12 92 LYS A O 1
ATOM 717 N N . PRO A 1 93 ? -2.526 11.187 -10.382 1.00 94.81 93 PRO A N 1
ATOM 718 C CA . PRO A 1 93 ? -3.013 11.809 -11.608 1.00 94.81 93 PRO A CA 1
ATOM 719 C C . PRO A 1 93 ? -2.256 11.333 -12.849 1.00 94.81 93 PRO A C 1
ATOM 721 O O . PRO A 1 93 ? -2.899 10.954 -13.821 1.00 94.81 93 PRO A O 1
ATOM 724 N N . VAL A 1 94 ? -0.921 11.245 -12.788 1.00 96.06 94 VAL A N 1
ATOM 725 C CA . VAL A 1 94 ? -0.092 10.770 -13.911 1.00 96.06 94 VAL A CA 1
ATOM 726 C C . VAL A 1 94 ? -0.400 9.313 -14.249 1.00 96.06 94 VAL A C 1
ATOM 728 O O . VAL A 1 94 ? -0.583 8.976 -15.412 1.00 96.06 94 VAL A O 1
ATOM 731 N N . VAL A 1 95 ? -0.550 8.446 -13.243 1.00 95.12 95 VAL A N 1
ATOM 732 C CA . VAL A 1 95 ? -0.956 7.046 -13.469 1.00 95.12 95 VAL A CA 1
ATOM 733 C C . VAL A 1 95 ? -2.332 6.961 -14.137 1.00 95.12 95 VAL A C 1
ATOM 735 O O . VAL A 1 95 ? -2.546 6.101 -14.989 1.00 95.12 95 VAL A O 1
ATOM 738 N N . LYS A 1 96 ? -3.276 7.837 -13.765 1.00 94.31 96 LYS A N 1
ATOM 739 C CA . LYS A 1 96 ? -4.593 7.902 -14.413 1.00 94.31 96 LYS A CA 1
ATOM 740 C C . LYS A 1 96 ? -4.503 8.408 -15.850 1.00 94.31 96 LYS A C 1
ATOM 742 O O . LYS A 1 96 ? -5.245 7.894 -16.675 1.00 94.31 96 LYS A O 1
ATOM 747 N N . GLU A 1 97 ? -3.623 9.362 -16.137 1.00 95.88 97 GLU A N 1
ATOM 748 C CA . GLU A 1 97 ? -3.401 9.859 -17.498 1.00 95.88 97 GLU A CA 1
ATOM 749 C C . GLU A 1 97 ? -2.871 8.752 -18.406 1.00 95.88 97 GLU A C 1
ATOM 751 O O . GLU A 1 97 ? -3.537 8.397 -19.372 1.00 95.88 97 GLU A O 1
ATOM 756 N N . ILE A 1 98 ? -1.781 8.092 -17.998 1.00 95.50 98 ILE A N 1
ATOM 757 C CA . ILE A 1 98 ? -1.210 6.944 -18.720 1.00 95.50 98 ILE A CA 1
ATOM 758 C C . ILE A 1 98 ? -2.282 5.876 -18.957 1.00 95.50 98 ILE A C 1
ATOM 760 O O . ILE A 1 98 ? -2.376 5.307 -20.039 1.00 95.50 98 ILE A O 1
ATOM 764 N N . ALA A 1 99 ? -3.124 5.605 -17.954 1.00 94.94 99 ALA A N 1
ATOM 765 C CA . ALA A 1 99 ? -4.213 4.647 -18.090 1.00 94.94 99 ALA A CA 1
ATOM 766 C C . ALA A 1 99 ? -5.274 5.078 -19.124 1.00 94.94 99 ALA A C 1
ATOM 768 O O . ALA A 1 99 ? -5.780 4.209 -19.831 1.00 94.94 99 ALA A O 1
ATOM 769 N N . ARG A 1 100 ? -5.613 6.371 -19.243 1.00 94.94 100 ARG A N 1
ATOM 770 C CA . ARG A 1 100 ? -6.514 6.857 -20.308 1.00 94.94 100 ARG A CA 1
ATOM 771 C C . ARG A 1 100 ? -5.862 6.740 -21.681 1.00 94.94 100 ARG A C 1
ATOM 773 O O . ARG A 1 100 ? -6.492 6.233 -22.601 1.00 94.94 100 ARG A O 1
ATOM 780 N N . GLU A 1 101 ? -4.593 7.123 -21.796 1.00 96.25 101 GLU A N 1
ATOM 781 C CA . GLU A 1 101 ? -3.833 7.054 -23.052 1.00 96.25 101 GLU A CA 1
ATOM 782 C C . GLU A 1 101 ? -3.775 5.629 -23.626 1.00 96.25 101 GLU A C 1
ATOM 784 O O . GLU A 1 101 ? -3.841 5.449 -24.840 1.00 96.25 101 GLU A O 1
ATOM 789 N N . ILE A 1 102 ? -3.721 4.603 -22.767 1.00 96.25 102 ILE A N 1
ATOM 790 C CA . ILE A 1 102 ? -3.720 3.188 -23.183 1.00 96.25 102 ILE A CA 1
ATOM 791 C C . ILE A 1 102 ? -5.122 2.545 -23.218 1.00 96.25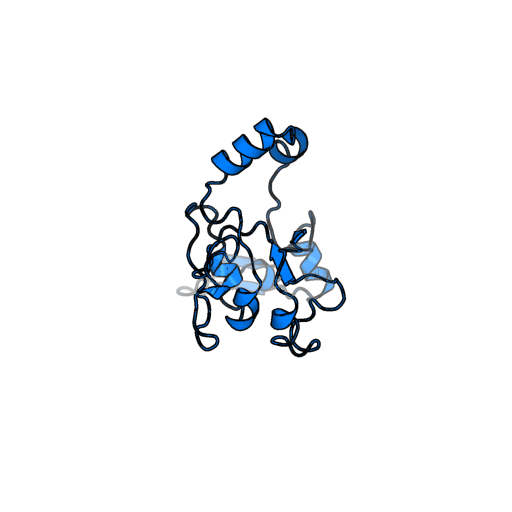 102 ILE A C 1
ATOM 793 O O . ILE A 1 102 ? -5.238 1.321 -23.296 1.00 96.25 102 ILE A O 1
ATOM 797 N N . GLY A 1 103 ? -6.196 3.341 -23.148 1.00 95.19 103 GLY A N 1
ATOM 798 C CA . GLY A 1 103 ? -7.580 2.877 -23.310 1.00 95.19 103 GLY A CA 1
ATOM 799 C C . GLY A 1 103 ? -8.185 2.161 -22.094 1.00 95.19 103 GLY A C 1
ATOM 800 O O . GLY A 1 103 ? -9.105 1.350 -22.232 1.00 95.19 103 GLY A O 1
ATOM 801 N N . LEU A 1 104 ? -7.691 2.429 -20.882 1.00 95.00 104 LEU A N 1
ATOM 802 C CA . LEU A 1 104 ? -8.203 1.865 -19.623 1.00 95.00 104 LEU A CA 1
ATOM 803 C C . LEU A 1 104 ? -9.174 2.810 -18.896 1.00 95.00 104 LEU A C 1
ATOM 805 O O . LEU A 1 104 ? -9.233 2.825 -17.662 1.00 95.00 104 LEU A O 1
ATOM 809 N N . ASP A 1 105 ? -9.998 3.560 -19.630 1.00 92.19 105 ASP A N 1
ATOM 810 C CA . ASP A 1 105 ? -10.934 4.551 -19.075 1.00 92.19 105 ASP A CA 1
ATOM 811 C C . ASP A 1 105 ? -11.868 3.973 -18.006 1.00 92.19 105 ASP A C 1
ATOM 813 O O . ASP A 1 105 ? -12.127 4.594 -16.972 1.00 92.19 105 ASP A O 1
ATOM 817 N N . LYS A 1 106 ? -12.314 2.723 -18.197 1.00 90.50 106 LYS A N 1
ATOM 818 C CA . LYS A 1 106 ? -13.145 2.008 -17.214 1.00 90.50 106 LYS A CA 1
ATOM 819 C C . LYS A 1 106 ? -12.446 1.854 -15.860 1.00 90.50 106 LYS A C 1
ATOM 821 O O . LYS A 1 106 ? -13.117 1.859 -14.832 1.00 90.50 106 LYS A O 1
ATOM 826 N N . ILE A 1 107 ? -11.121 1.699 -15.837 1.00 86.88 107 ILE A N 1
ATOM 827 C CA . ILE A 1 107 ? -10.329 1.596 -14.602 1.00 86.88 107 ILE A CA 1
ATOM 828 C C . ILE A 1 107 ? -10.133 2.982 -13.988 1.00 86.88 107 ILE A C 1
ATOM 830 O O . ILE A 1 107 ? -10.246 3.132 -12.775 1.00 86.88 107 ILE A O 1
ATOM 834 N N . VAL A 1 108 ? -9.907 4.005 -14.814 1.00 90.38 108 VAL A N 1
ATOM 835 C CA . VAL A 1 108 ? -9.738 5.396 -14.366 1.00 90.38 108 VAL A CA 1
ATOM 836 C C . VAL A 1 108 ? -11.000 5.939 -13.687 1.00 90.38 108 VAL A C 1
ATOM 838 O O . VAL A 1 108 ? -10.898 6.649 -12.679 1.00 90.38 108 VAL A O 1
ATOM 841 N N . ALA A 1 109 ? -12.174 5.572 -14.210 1.00 89.44 109 ALA A N 1
ATOM 842 C CA . ALA A 1 109 ? -13.481 5.943 -13.672 1.00 89.44 109 ALA A CA 1
ATOM 843 C C . ALA A 1 109 ? -13.857 5.188 -12.385 1.00 89.44 109 ALA A C 1
ATOM 845 O O . ALA A 1 109 ? -14.731 5.631 -11.636 1.00 89.44 109 ALA A O 1
ATOM 846 N N . ARG A 1 110 ? -13.214 4.047 -12.096 1.00 88.56 110 ARG A N 1
ATOM 847 C CA . ARG A 1 110 ? -13.480 3.305 -10.860 1.00 88.56 110 ARG A CA 1
ATOM 848 C C . ARG A 1 110 ? -13.011 4.107 -9.650 1.00 88.56 110 ARG A C 1
ATOM 850 O O . ARG A 1 110 ? -11.899 4.634 -9.606 1.00 88.56 110 ARG A O 1
ATOM 857 N N . ARG A 1 111 ? -13.873 4.151 -8.632 1.00 84.00 111 ARG A N 1
ATOM 858 C CA . ARG A 1 111 ? -13.503 4.654 -7.308 1.00 84.00 111 ARG A CA 1
ATOM 859 C C . ARG A 1 111 ? -12.423 3.767 -6.704 1.00 84.00 111 ARG A C 1
ATOM 861 O O . ARG A 1 111 ? -12.430 2.548 -6.878 1.00 84.00 111 ARG A O 1
ATOM 868 N N . GLU A 1 112 ? -11.512 4.403 -5.985 1.00 79.31 112 GLU A N 1
ATOM 869 C CA . GLU A 1 112 ? -10.480 3.697 -5.241 1.00 79.31 112 GLU A CA 1
ATOM 870 C C . GLU A 1 112 ? -11.112 2.877 -4.115 1.00 79.31 112 GLU A C 1
ATOM 872 O O . GLU A 1 112 ? -12.144 3.251 -3.551 1.00 79.31 112 GLU A O 1
ATOM 877 N N . SER A 1 113 ? -10.504 1.729 -3.825 1.00 76.19 113 SER A N 1
ATOM 878 C CA . SER A 1 113 ? -10.911 0.926 -2.677 1.00 76.19 113 SER A CA 1
ATOM 879 C C . SER A 1 113 ? -10.443 1.636 -1.412 1.00 76.19 113 SER A C 1
ATOM 881 O O . SER A 1 113 ? -9.261 1.938 -1.281 1.00 76.19 113 SER A O 1
ATOM 883 N N . MET A 1 114 ? -11.383 1.921 -0.516 1.00 72.56 114 MET A N 1
ATOM 884 C CA . MET A 1 114 ? -11.141 2.535 0.788 1.00 72.56 114 MET A CA 1
ATOM 885 C C . MET A 1 114 ? -11.528 1.530 1.875 1.00 72.56 114 MET A C 1
ATOM 887 O O . MET A 1 114 ? -12.485 0.775 1.690 1.00 72.56 114 MET A O 1
ATOM 891 N N . GLY A 1 115 ? -10.817 1.545 3.002 1.00 70.81 115 GLY A N 1
ATOM 892 C CA . GLY A 1 115 ? -11.043 0.630 4.124 1.00 70.81 115 GLY A CA 1
ATOM 893 C C . GLY A 1 115 ? -10.085 -0.563 4.144 1.00 70.81 115 GLY A C 1
ATOM 894 O O . GLY A 1 115 ? -9.124 -0.630 3.379 1.00 70.81 115 GLY A O 1
ATOM 895 N N . ILE A 1 116 ? -10.335 -1.494 5.063 1.00 72.94 116 ILE A N 1
ATOM 896 C CA . ILE A 1 116 ? -9.479 -2.664 5.282 1.00 72.94 116 ILE A CA 1
ATOM 897 C C . ILE A 1 116 ? -9.619 -3.625 4.098 1.00 72.94 116 ILE A C 1
ATOM 899 O O . ILE A 1 116 ? -10.728 -3.955 3.662 1.00 72.94 116 ILE A O 1
ATOM 903 N N . CYS A 1 117 ? -8.478 -4.085 3.582 1.00 69.44 117 CYS A N 1
ATOM 904 C CA . CYS A 1 117 ? -8.440 -5.073 2.511 1.00 69.44 117 CYS A CA 1
ATOM 905 C C . CYS A 1 117 ? -9.263 -6.315 2.899 1.00 69.44 117 CYS A C 1
ATOM 907 O O . CYS A 1 117 ? -9.247 -6.742 4.048 1.00 69.44 117 CYS A O 1
ATOM 909 N N . PHE A 1 118 ? -9.970 -6.901 1.931 1.00 67.25 118 PHE A N 1
ATOM 910 C CA . PHE A 1 118 ? -10.764 -8.135 2.073 1.00 67.25 118 PHE A CA 1
ATOM 911 C C . PHE A 1 118 ? -12.087 -8.054 2.857 1.00 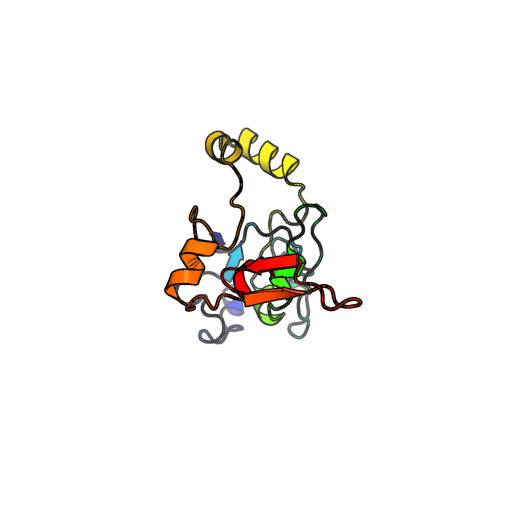67.25 118 PHE A C 1
ATOM 913 O O . PHE A 1 118 ? -12.905 -8.956 2.700 1.00 67.25 118 PHE A O 1
ATOM 920 N N . ILE A 1 119 ? -12.383 -6.977 3.597 1.00 68.69 119 ILE A N 1
ATOM 921 C CA . ILE A 1 119 ? -13.708 -6.805 4.240 1.00 68.69 119 ILE A CA 1
ATOM 922 C C . ILE A 1 119 ? -14.797 -6.432 3.211 1.00 68.69 119 ILE A C 1
ATOM 924 O O . ILE A 1 119 ? -15.977 -6.761 3.364 1.00 68.69 119 ILE A O 1
ATOM 928 N N . GLY A 1 120 ? -14.408 -5.778 2.112 1.00 67.06 120 GLY A N 1
ATOM 929 C CA . GLY A 1 120 ? -15.336 -5.322 1.074 1.00 67.06 120 GLY A CA 1
ATOM 930 C C . GLY A 1 120 ? -16.186 -4.124 1.521 1.00 67.06 120 GLY A C 1
ATOM 931 O O . GLY A 1 120 ? -15.803 -3.371 2.408 1.00 67.06 120 GLY A O 1
ATOM 932 N N . LYS A 1 121 ? -17.353 -3.917 0.892 1.00 64.81 121 LYS A N 1
ATOM 933 C CA . LYS A 1 121 ? -18.247 -2.761 1.142 1.00 64.81 121 LYS A CA 1
ATOM 934 C C . LYS A 1 121 ? -19.170 -2.937 2.363 1.00 64.81 121 LYS A C 1
ATOM 936 O O . LYS A 1 121 ? -20.302 -2.456 2.345 1.00 64.81 121 LYS A O 1
ATOM 941 N N . ARG A 1 122 ? -18.750 -3.685 3.383 1.00 69.94 122 ARG A N 1
ATOM 942 C CA . ARG A 1 122 ? -19.550 -3.893 4.601 1.00 69.94 122 ARG A CA 1
ATOM 943 C C . ARG A 1 122 ? -19.247 -2.799 5.617 1.00 69.94 122 ARG A C 1
ATOM 945 O O . ARG A 1 122 ? -18.155 -2.231 5.609 1.00 69.94 122 ARG A O 1
ATOM 952 N N . LYS A 1 123 ? -20.207 -2.498 6.493 1.00 75.88 123 LYS A N 1
ATOM 953 C CA . LYS A 1 123 ? -19.933 -1.628 7.638 1.00 75.88 123 LYS A CA 1
ATOM 954 C C . LYS A 1 123 ? -18.935 -2.349 8.540 1.00 75.88 123 LYS A C 1
ATOM 956 O O . LYS A 1 123 ? -19.103 -3.529 8.831 1.00 75.88 123 LYS A O 1
ATOM 961 N N . PHE A 1 124 ? -17.891 -1.638 8.957 1.00 79.00 124 PHE A N 1
ATOM 962 C CA . PHE A 1 124 ? -16.837 -2.201 9.802 1.00 79.00 124 PHE A CA 1
ATOM 963 C C . PHE A 1 124 ? -17.398 -2.786 11.107 1.00 79.00 124 PHE A C 1
ATOM 965 O O . PHE A 1 124 ? -16.983 -3.865 11.514 1.00 79.00 124 PHE A O 1
ATOM 972 N N . ARG A 1 125 ? -18.404 -2.122 11.696 1.00 80.12 125 ARG A N 1
ATOM 973 C CA . ARG A 1 125 ? -19.123 -2.597 12.886 1.00 80.12 125 ARG A CA 1
ATOM 974 C C . ARG A 1 125 ? -19.693 -4.003 12.685 1.00 80.12 125 ARG A C 1
ATOM 976 O O . ARG A 1 125 ? -19.255 -4.925 13.361 1.00 80.12 125 ARG A O 1
ATOM 983 N N . ASP A 1 126 ? -20.539 -4.168 11.670 1.00 82.38 126 ASP A N 1
ATOM 984 C CA . ASP A 1 126 ? -21.173 -5.448 11.341 1.00 82.38 126 ASP A CA 1
ATOM 985 C C . ASP A 1 126 ? -20.146 -6.556 11.059 1.00 82.38 126 ASP A C 1
ATOM 987 O O . ASP A 1 126 ? -20.442 -7.731 11.239 1.00 82.38 126 ASP A O 1
ATOM 991 N N . PHE A 1 127 ? -18.943 -6.212 10.576 1.00 83.62 127 PHE A N 1
ATOM 992 C CA . PHE A 1 127 ? -17.866 -7.185 10.393 1.00 83.62 127 PHE A CA 1
ATOM 993 C C . PHE A 1 127 ? -17.310 -7.670 11.735 1.00 83.62 127 PHE A C 1
ATOM 995 O O . PHE A 1 127 ? -17.204 -8.881 11.926 1.00 83.62 127 PHE A O 1
ATOM 1002 N N . ILE A 1 128 ? -16.983 -6.747 12.644 1.00 85.12 128 ILE A N 1
ATOM 1003 C CA . ILE A 1 128 ? -16.403 -7.046 13.961 1.00 85.12 128 ILE A CA 1
ATOM 1004 C C . ILE A 1 128 ? -17.384 -7.804 14.860 1.00 85.12 128 ILE A C 1
ATOM 1006 O O . ILE A 1 128 ? -16.951 -8.719 15.557 1.00 85.12 128 ILE A O 1
ATOM 1010 N N . ASP A 1 129 ? -18.685 -7.507 14.775 1.00 84.94 129 ASP A N 1
ATOM 1011 C CA . ASP A 1 129 ? -19.737 -8.199 15.540 1.00 84.94 129 ASP A CA 1
ATOM 1012 C C . ASP A 1 129 ? -19.745 -9.726 15.314 1.00 84.94 129 ASP A C 1
ATOM 1014 O O . ASP A 1 129 ? -20.180 -10.478 16.180 1.00 84.94 129 ASP A O 1
ATOM 1018 N N . ASN A 1 130 ? -19.224 -10.217 14.180 1.00 85.69 130 ASN A N 1
ATOM 1019 C CA . ASN A 1 130 ? -19.127 -11.663 13.923 1.00 85.69 130 ASN A CA 1
ATOM 1020 C C . ASN A 1 130 ? -17.976 -12.352 14.677 1.00 85.69 130 ASN A C 1
ATOM 1022 O O . ASN A 1 130 ? -17.915 -13.579 14.687 1.00 85.69 130 ASN A O 1
ATOM 1026 N N . TYR A 1 131 ? -17.034 -11.592 15.242 1.00 87.38 131 TYR A N 1
ATOM 1027 C CA . TYR A 1 131 ? -15.816 -12.124 15.867 1.00 87.38 131 TYR A CA 1
ATOM 1028 C C . TYR A 1 131 ? -15.668 -11.727 17.333 1.00 87.38 131 TYR A C 1
ATOM 1030 O O . TYR A 1 131 ? -14.995 -12.427 18.087 1.00 87.38 131 TYR A O 1
ATOM 1038 N N . ILE A 1 132 ? -16.254 -10.599 17.736 1.00 88.56 132 ILE A N 1
ATOM 1039 C CA . ILE A 1 132 ? -16.128 -10.051 19.083 1.00 88.56 132 ILE A CA 1
ATOM 1040 C C . ILE A 1 132 ? -17.520 -9.719 19.600 1.00 88.56 132 ILE A C 1
ATOM 1042 O O . ILE A 1 132 ? -18.235 -8.919 19.003 1.00 88.56 132 ILE A O 1
ATOM 1046 N N . GLU A 1 133 ? -17.878 -10.301 20.741 1.00 88.88 133 GLU A N 1
ATOM 1047 C CA . GLU A 1 133 ? -19.129 -9.985 21.423 1.00 88.88 133 GLU A CA 1
ATOM 1048 C C . GLU A 1 133 ? -19.089 -8.546 21.977 1.00 88.88 133 GLU A C 1
ATOM 1050 O O . GLU A 1 133 ? -18.174 -8.207 22.744 1.00 88.88 133 GLU A O 1
ATOM 1055 N N . PRO A 1 134 ? -20.053 -7.680 21.614 1.00 88.38 134 PRO A N 1
ATOM 1056 C CA . PRO A 1 134 ? -20.109 -6.315 22.118 1.00 88.38 134 PRO A CA 1
ATOM 1057 C C . PRO A 1 134 ? -20.302 -6.280 23.637 1.00 88.38 134 PRO A C 1
ATOM 1059 O O . PRO A 1 134 ? -21.185 -6.938 24.182 1.00 88.38 134 PRO A O 1
ATOM 1062 N N . ARG A 1 135 ? -19.495 -5.467 24.327 1.00 90.06 135 ARG A N 1
ATOM 1063 C CA . ARG A 1 135 ? -19.635 -5.197 25.766 1.00 90.06 135 ARG A CA 1
ATOM 1064 C C . ARG A 1 135 ? -19.971 -3.726 25.987 1.00 90.06 135 ARG A C 1
ATOM 1066 O O . ARG A 1 135 ? -19.052 -2.899 25.955 1.00 90.06 135 ARG A O 1
ATOM 1073 N N . PRO A 1 136 ? -21.256 -3.391 26.181 1.00 92.81 136 PRO A N 1
ATOM 1074 C CA . PRO A 1 136 ? -21.660 -2.022 26.435 1.00 92.81 136 PRO A CA 1
ATOM 1075 C C . PRO A 1 136 ? -21.005 -1.453 27.695 1.00 92.81 136 PRO A C 1
ATOM 1077 O O . PRO A 1 136 ? -20.703 -2.182 28.640 1.00 92.81 136 PRO A O 1
ATOM 1080 N N . GLY A 1 137 ? -20.778 -0.146 27.697 1.00 93.44 137 GLY A N 1
ATOM 1081 C CA . GLY A 1 137 ? -20.137 0.566 28.796 1.00 93.44 137 GLY A CA 1
ATOM 1082 C C . GLY A 1 137 ? -20.453 2.054 28.758 1.00 93.44 137 GLY A C 1
ATOM 1083 O O . GLY A 1 137 ? -21.197 2.518 27.896 1.00 93.44 137 GLY A O 1
ATOM 1084 N N . ILE A 1 138 ? -19.891 2.797 29.707 1.00 96.00 138 ILE A N 1
ATOM 1085 C CA . ILE A 1 138 ? -20.141 4.230 29.885 1.00 96.00 138 ILE A CA 1
ATOM 1086 C C . ILE A 1 138 ? -18.896 5.045 29.551 1.00 96.00 138 ILE A C 1
ATOM 1088 O O . ILE A 1 138 ? -17.782 4.668 29.913 1.00 96.00 138 ILE A O 1
ATOM 1092 N N . PHE A 1 139 ? -19.096 6.191 28.910 1.00 94.44 139 PHE A N 1
ATOM 1093 C CA . PHE A 1 139 ? -18.083 7.232 28.820 1.00 94.44 139 PHE A CA 1
ATOM 1094 C C . PHE A 1 139 ? -18.121 8.082 30.080 1.00 94.44 139 PHE A C 1
ATOM 1096 O O . PHE A 1 139 ? -19.189 8.529 30.502 1.00 94.44 139 PHE A O 1
ATOM 1103 N N . LYS A 1 140 ? -16.949 8.317 30.663 1.00 95.44 140 LYS A N 1
ATOM 1104 C CA . LYS A 1 140 ? -16.782 9.203 31.810 1.00 95.44 140 LYS A CA 1
ATOM 1105 C C . LYS A 1 140 ? -15.788 10.297 31.483 1.00 95.44 140 LYS A C 1
ATOM 1107 O O . LYS A 1 140 ? -14.771 10.023 30.847 1.00 95.44 140 LYS A O 1
ATOM 1112 N N . ASP A 1 141 ? -16.084 11.500 31.949 1.00 95.69 141 ASP A N 1
ATOM 1113 C CA . ASP A 1 141 ? -15.092 12.557 32.029 1.00 95.69 141 ASP A CA 1
ATOM 1114 C C . ASP A 1 141 ? -13.974 12.139 32.997 1.00 95.69 141 ASP A C 1
ATOM 1116 O O . ASP A 1 141 ? -14.238 11.563 34.057 1.00 95.69 141 ASP A O 1
ATOM 1120 N N . TYR A 1 142 ? -12.721 12.376 32.613 1.00 94.62 142 TYR A N 1
ATOM 1121 C CA . TYR A 1 142 ? -11.571 11.948 33.408 1.00 94.62 142 TYR A CA 1
ATOM 1122 C C . TYR A 1 142 ? -11.378 12.803 34.669 1.00 94.62 142 TYR A C 1
ATOM 1124 O O . TYR A 1 142 ? -10.952 12.278 35.696 1.00 94.62 142 TYR A O 1
ATOM 1132 N N . GLU A 1 143 ? -11.686 14.099 34.602 1.00 96.38 143 GLU A N 1
ATOM 1133 C CA . GLU A 1 143 ? -11.458 15.046 35.693 1.00 96.38 143 GLU A CA 1
ATOM 1134 C C . GLU A 1 143 ? -12.619 15.046 36.690 1.00 96.38 143 GLU A C 1
ATOM 1136 O O . GLU A 1 143 ? -12.398 15.030 37.902 1.00 96.38 143 GLU A O 1
ATOM 1141 N N . THR A 1 144 ? -13.859 15.038 36.198 1.00 96.06 144 THR A N 1
ATOM 1142 C CA . THR A 1 144 ? -15.063 15.139 37.036 1.00 96.06 144 THR A CA 1
ATOM 1143 C C . THR A 1 144 ? -15.664 13.780 37.388 1.00 96.06 144 THR A C 1
ATOM 1145 O O . THR A 1 144 ? -16.405 13.664 38.366 1.00 96.06 144 THR A O 1
ATOM 1148 N N . GLY A 1 145 ? -15.369 12.738 36.605 1.00 94.81 145 GLY A N 1
ATOM 1149 C CA . GLY A 1 145 ? -16.012 11.428 36.723 1.00 94.81 145 GLY A CA 1
ATOM 1150 C C . GLY A 1 145 ? -17.466 11.398 36.240 1.00 94.81 145 GLY A C 1
ATOM 1151 O O . GLY A 1 145 ? -18.130 10.365 36.390 1.00 94.81 145 GLY A O 1
ATOM 1152 N N . GLU A 1 146 ? -17.967 12.501 35.673 1.00 96.56 146 GLU A N 1
ATOM 1153 C CA . GLU A 1 146 ? -19.330 12.615 35.161 1.00 96.56 146 GLU A CA 1
ATOM 1154 C C . GLU A 1 146 ? -19.560 11.653 33.992 1.00 96.56 146 GLU A C 1
ATOM 1156 O O . GLU A 1 146 ? -18.699 11.471 33.131 1.00 96.56 146 GLU A O 1
ATOM 1161 N N . VAL A 1 147 ? -20.735 11.017 33.957 1.00 96.56 147 VAL A N 1
ATOM 1162 C CA . VAL A 1 147 ? -21.118 10.125 32.858 1.00 96.56 147 VAL A CA 1
ATOM 1163 C C . VAL A 1 147 ? -21.567 10.963 31.664 1.00 96.56 147 VAL A C 1
ATOM 1165 O O . VAL A 1 147 ? -22.598 11.625 31.719 1.00 96.56 147 VAL A O 1
ATOM 1168 N N . LEU A 1 148 ? -20.809 10.886 30.572 1.00 94.88 148 LEU A N 1
ATOM 1169 C CA . LEU A 1 148 ? -21.051 11.641 29.338 1.00 94.88 148 LEU A CA 1
ATOM 1170 C C . LEU A 1 148 ? -21.959 10.895 28.347 1.00 94.88 148 LEU A C 1
ATOM 1172 O O . LEU A 1 148 ? -22.474 11.489 27.402 1.00 94.88 148 LEU A O 1
ATOM 1176 N N . GLY A 1 149 ? -22.141 9.586 28.534 1.00 94.25 149 GLY A N 1
ATOM 1177 C CA . GLY A 1 149 ? -22.986 8.753 27.682 1.00 94.25 149 GLY A CA 1
ATOM 1178 C C . GLY A 1 149 ? -22.609 7.276 27.731 1.00 94.25 149 GLY A C 1
ATOM 1179 O O . GLY A 1 149 ? -21.823 6.847 28.576 1.00 94.25 149 GLY A O 1
ATOM 1180 N N . GLU A 1 150 ? -23.152 6.503 26.794 1.00 94.69 150 GLU A N 1
ATOM 1181 C CA . GLU A 1 150 ? -22.950 5.055 26.688 1.00 94.69 150 GLU A CA 1
ATOM 1182 C C . GLU A 1 150 ? -22.344 4.670 25.331 1.00 94.69 150 GLU A C 1
ATOM 1184 O O . GLU A 1 150 ? -22.568 5.333 24.315 1.00 94.69 150 GLU A O 1
ATOM 1189 N N . HIS A 1 151 ? -21.599 3.566 25.300 1.00 92.19 151 HIS A N 1
ATOM 1190 C CA . HIS A 1 151 ? -21.106 2.937 24.080 1.00 92.19 151 HIS A CA 1
ATOM 1191 C C . HIS A 1 151 ? -21.557 1.482 23.988 1.00 92.19 151 HIS A C 1
ATOM 1193 O O . HIS A 1 151 ? -21.651 0.785 24.994 1.00 92.19 151 HIS A O 1
ATOM 1199 N N . SER A 1 152 ? -21.739 0.966 22.769 1.00 89.81 152 SER A N 1
ATOM 1200 C CA . SER A 1 152 ? -22.084 -0.446 22.549 1.00 89.81 152 SER A CA 1
ATOM 1201 C C . SER A 1 152 ? -20.891 -1.406 22.656 1.00 89.81 152 SER A C 1
ATOM 1203 O O . SER A 1 152 ? -21.081 -2.615 22.707 1.00 89.81 152 SER A O 1
ATOM 1205 N N . GLY A 1 153 ? -19.659 -0.894 22.706 1.00 88.31 153 GLY A N 1
ATOM 1206 C CA . GLY A 1 153 ? -18.447 -1.700 22.855 1.00 88.31 153 GLY A CA 1
ATOM 1207 C C . GLY A 1 153 ? -17.192 -0.880 22.600 1.00 88.31 153 GLY A C 1
ATOM 1208 O O . GLY A 1 153 ? -17.174 -0.083 21.666 1.00 88.31 153 GLY A O 1
ATOM 1209 N N . ILE A 1 154 ? -16.139 -1.086 23.399 1.00 86.62 154 ILE A N 1
ATOM 1210 C CA . ILE A 1 154 ? -14.916 -0.266 23.317 1.00 86.62 154 ILE A CA 1
ATOM 1211 C C . ILE A 1 154 ? -14.254 -0.328 21.932 1.00 86.62 154 ILE A C 1
ATOM 1213 O O . ILE A 1 154 ? -13.739 0.669 21.438 1.00 86.62 154 ILE A O 1
ATOM 1217 N N . PHE A 1 155 ? -14.359 -1.472 21.252 1.00 84.31 155 PHE A N 1
ATOM 1218 C CA . PHE A 1 155 ? -13.826 -1.683 19.904 1.00 84.31 155 PHE A CA 1
ATOM 1219 C C . PHE A 1 155 ? -14.515 -0.841 18.815 1.00 84.31 155 PHE A C 1
ATOM 1221 O O . PHE A 1 155 ? -13.998 -0.759 17.707 1.00 84.31 155 PHE A O 1
ATOM 1228 N N . PHE A 1 156 ? -15.665 -0.219 19.102 1.00 82.75 156 PHE A N 1
ATOM 1229 C CA . PHE A 1 156 ? -16.354 0.698 18.181 1.00 82.75 156 PHE A CA 1
ATOM 1230 C C . PHE A 1 156 ? -16.054 2.173 18.438 1.00 82.75 156 PHE A C 1
ATOM 1232 O O . PHE A 1 156 ? -16.574 3.024 17.715 1.00 82.75 156 PHE A O 1
ATOM 1239 N N . CYS A 1 157 ? -15.289 2.464 19.485 1.00 78.75 157 CYS A N 1
ATOM 1240 C CA . CYS A 1 157 ? -14.990 3.817 19.945 1.00 78.75 157 CYS A CA 1
ATOM 1241 C C . CYS A 1 157 ? -13.538 4.223 19.674 1.00 78.75 157 CYS A C 1
ATOM 1243 O O . CYS A 1 157 ? -13.203 5.391 19.856 1.00 78.75 157 CYS A O 1
ATOM 1245 N N . LEU A 1 158 ? -12.709 3.254 19.278 1.00 60.59 158 LEU A N 1
ATOM 1246 C CA . LEU A 1 158 ? -11.315 3.420 18.877 1.00 60.59 158 LEU A CA 1
ATOM 1247 C C . LEU A 1 158 ? -11.197 3.690 17.374 1.00 60.59 158 LEU A C 1
ATOM 1249 O O . LEU A 1 158 ? -11.998 3.109 16.603 1.00 60.59 158 LEU A O 1
#

Foldseek 3Di:
DFDADPDPPVVVVVDPLPDQPCNVPPGQADEDQAQKAKQCGLQNVNLVVDPPPDFIDIGFACAPVRTCCVVCVPPDSVNSSRYHHNCNHPYPVRVLVVCVVVPNVVVSPDDDDDDDPPPPPDDPVVVVVVPDPFDKDFDADPPPRDTPGIDRHPVVVD

Sequence (158 aa):
MLAKTTLKPELRSVFSSDSLGITSVDADAFATGHYAQNSFGNFLERRLSRPESEMPLLLRSADPVKDQTFWLCTVAAKYLQCAMFPVGKLTKPVVKEIAREIGLDKIVARRESMGICFIGKRKFRDFIDNYIEPRPGIFKDYETGEVLGEHSGIFFCL

Radius of gyration: 22.31 Å; chains: 1; bounding box: 50×38×60 Å

pLDDT: mean 83.5, std 17.12, range [40.12, 98.12]